Protein AF-A0A3R6HC22-F1 (afdb_monomer)

InterPro domains:
  IPR053842 Mobilization protein NikA-like [PF21983] (1-65)

Radius of gyration: 43.34 Å; Cα contacts (8 Å, |Δi|>4): 15; chains: 1; bounding box: 108×21×106 Å

Solvent-accessible surface area (backbone atoms only — not comparable to full-atom values): 6769 Å² total; per-residue (Å²): 140,88,86,88,68,56,72,7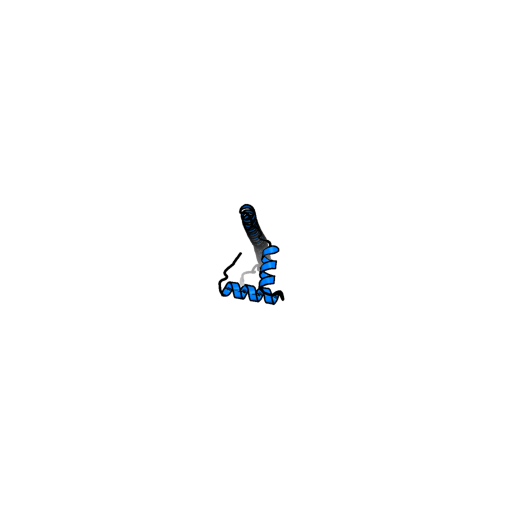0,58,46,52,51,47,46,51,51,14,54,75,69,74,38,57,53,70,56,40,53,50,49,50,68,73,70,49,83,84,73,77,74,80,51,73,66,57,52,49,52,51,52,50,51,54,52,51,54,50,52,52,53,50,51,54,53,50,51,53,53,48,56,52,49,55,52,48,54,53,51,54,50,52,52,51,51,51,52,49,53,54,52,50,52,53,51,71,71,62,68,79,77,83,80,82,84,76,78,91,78,90,81,135

Mean predicted aligned error: 13.99 Å

pLDDT: mean 89.51, std 13.46, range [48.25, 98.56]

Organism: NCBI:txid165179

Nearest PDB structures (foldseek):
  7zwc-assembly1_b  TM=4.000E-01  e=2.735E+00  Homo sapiens
  6tj1-assembly1_B-2  TM=2.994E-01  e=6.130E+00  synthetic construct

Structure (mmCIF, N/CA/C/O backbone):
data_AF-A0A3R6HC22-F1
#
_entry.id   AF-A0A3R6HC22-F1
#
loop_
_atom_site.group_PDB
_atom_site.id
_atom_site.type_symbol
_atom_site.label_atom_id
_atom_site.label_alt_id
_atom_site.label_comp_id
_atom_site.label_asym_id
_atom_site.label_entity_id
_atom_site.label_seq_id
_atom_site.pdbx_PDB_ins_code
_atom_site.Cartn_x
_atom_site.Cartn_y
_atom_site.Cartn_z
_atom_site.occupancy
_atom_site.B_iso_or_equiv
_atom_site.auth_seq_id
_atom_site.auth_comp_id
_atom_site.auth_asym_id
_atom_site.auth_atom_id
_atom_site.pdbx_PDB_model_num
ATOM 1 N N . VAL A 1 1 ? -29.426 -2.555 35.857 1.00 79.31 1 VAL A N 1
ATOM 2 C CA . VAL A 1 1 ? -28.625 -3.269 34.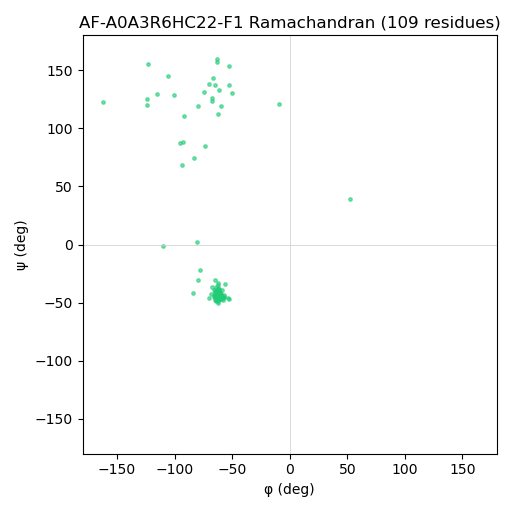832 1.00 79.31 1 VAL A CA 1
ATOM 3 C C . VAL A 1 1 ? -27.376 -3.814 35.502 1.00 79.31 1 VAL A C 1
ATOM 5 O O . VAL A 1 1 ? -26.716 -3.051 36.196 1.00 79.31 1 VAL A O 1
ATOM 8 N N . THR A 1 2 ? -27.069 -5.100 35.331 1.00 86.94 2 THR A N 1
ATOM 9 C CA . THR A 1 2 ? -25.880 -5.744 35.920 1.00 86.94 2 THR A CA 1
ATOM 10 C C . THR A 1 2 ? -25.063 -6.374 34.798 1.00 86.94 2 THR A C 1
ATOM 12 O O . THR A 1 2 ? -25.602 -7.172 34.037 1.00 86.94 2 THR A O 1
ATOM 15 N N . VAL A 1 3 ? -23.776 -6.029 34.689 1.00 87.12 3 VAL A N 1
ATOM 16 C CA . VAL A 1 3 ? -22.862 -6.554 33.658 1.00 87.12 3 VAL A CA 1
ATOM 17 C C . VAL A 1 3 ? -21.768 -7.370 34.340 1.00 87.12 3 VAL A C 1
ATOM 19 O O . VAL A 1 3 ? -21.149 -6.901 35.294 1.00 87.12 3 VAL A O 1
ATOM 22 N N . LYS A 1 4 ? -21.537 -8.600 33.873 1.00 93.88 4 LYS A N 1
ATOM 23 C CA . LYS A 1 4 ? -20.482 -9.482 34.389 1.00 93.88 4 LYS A CA 1
ATOM 24 C C . LYS A 1 4 ? -19.285 -9.447 33.445 1.00 93.88 4 LYS A C 1
ATOM 26 O O . LYS A 1 4 ? -19.437 -9.669 32.249 1.00 93.88 4 LYS A O 1
ATOM 31 N N . PHE A 1 5 ? -18.100 -9.199 33.991 1.00 94.12 5 PHE A N 1
A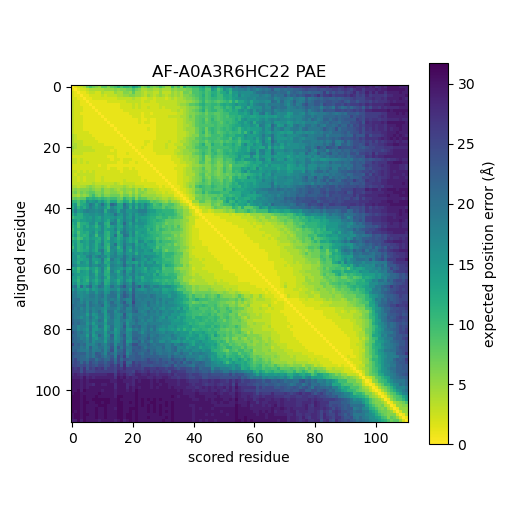TOM 32 C CA . PHE A 1 5 ? -16.850 -9.196 33.237 1.00 94.12 5 PHE A CA 1
ATOM 33 C C . PHE A 1 5 ? -16.031 -10.444 33.552 1.00 94.12 5 PHE A C 1
ATOM 35 O O . PHE A 1 5 ? -15.989 -10.897 34.696 1.00 94.12 5 PHE A O 1
ATOM 42 N N . SER A 1 6 ? -15.330 -10.964 32.544 1.00 9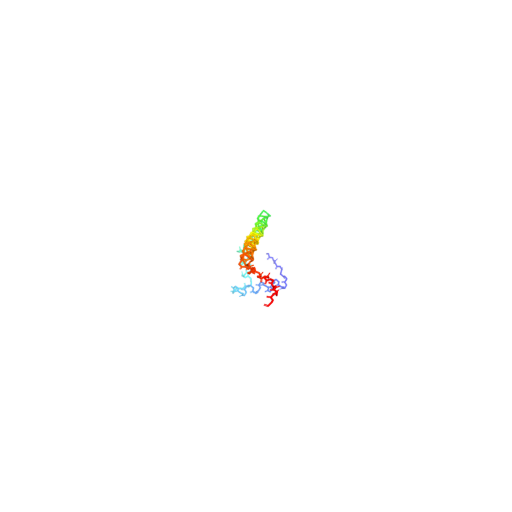7.38 6 SER A N 1
ATOM 43 C CA . SER A 1 6 ? -14.236 -11.904 32.785 1.00 97.38 6 SER A CA 1
ATOM 44 C C . SER A 1 6 ? -13.127 -11.212 33.589 1.00 97.38 6 SER A C 1
ATOM 46 O O . SER A 1 6 ? -12.994 -9.983 33.545 1.00 97.38 6 SER A O 1
ATOM 48 N N . LYS A 1 7 ? -12.294 -11.985 34.296 1.00 97.00 7 LYS A N 1
ATOM 49 C CA . LYS A 1 7 ? -11.150 -11.429 35.035 1.00 97.00 7 LYS A CA 1
ATOM 50 C C . LYS A 1 7 ? -10.242 -10.559 34.135 1.00 97.00 7 LYS A C 1
ATOM 52 O O . LYS A 1 7 ? -9.962 -9.432 34.539 1.00 97.00 7 LYS A O 1
ATOM 57 N N . PRO A 1 8 ? -9.862 -10.976 32.907 1.00 97.88 8 PRO A N 1
ATOM 58 C CA . PRO A 1 8 ? -9.091 -10.121 31.998 1.00 97.88 8 PRO A CA 1
ATOM 59 C C . PRO A 1 8 ? -9.795 -8.812 31.622 1.00 97.88 8 PRO A C 1
ATOM 61 O O . PRO A 1 8 ? -9.184 -7.746 31.664 1.00 97.88 8 PRO A O 1
ATOM 64 N N . SER A 1 9 ? -11.087 -8.864 31.285 1.00 96.50 9 SER A N 1
ATOM 65 C CA . SER A 1 9 ? -11.847 -7.669 30.897 1.00 96.50 9 SER A CA 1
ATOM 66 C C . SER A 1 9 ? -11.995 -6.684 32.059 1.00 96.50 9 SER A C 1
ATOM 68 O O . SER A 1 9 ? -11.884 -5.474 31.866 1.00 96.50 9 SER A O 1
ATOM 70 N N . TYR A 1 10 ? -12.206 -7.195 33.273 1.00 97.00 10 TYR A N 1
ATOM 71 C CA . TYR A 1 10 ? -12.312 -6.381 34.479 1.00 97.00 10 TYR A CA 1
ATOM 72 C C . TYR A 1 10 ? -10.999 -5.655 34.805 1.00 97.00 10 TYR A C 1
ATOM 74 O O . TYR A 1 10 ? -11.003 -4.451 35.070 1.00 97.00 10 TYR A O 1
ATOM 82 N N . GLU A 1 11 ? -9.865 -6.353 34.715 1.00 97.81 11 GLU A N 1
ATOM 83 C CA . GLU A 1 11 ? -8.546 -5.745 34.927 1.00 97.81 11 GLU A CA 1
ATOM 84 C C . GLU A 1 11 ? -8.192 -4.733 33.824 1.00 97.81 11 GLU A C 1
ATOM 86 O O . GLU A 1 11 ? -7.655 -3.661 34.114 1.00 97.81 11 GLU A O 1
ATOM 91 N N . ALA A 1 12 ? -8.578 -4.993 32.570 1.00 97.69 12 ALA A N 1
ATOM 92 C CA . ALA A 1 12 ? -8.430 -4.022 31.486 1.00 97.69 12 ALA A CA 1
ATOM 93 C C . ALA A 1 12 ? -9.228 -2.732 31.755 1.00 97.69 12 ALA A C 1
ATOM 95 O O . ALA A 1 12 ? -8.709 -1.632 31.543 1.00 97.69 12 ALA A O 1
ATOM 96 N N . LEU A 1 13 ? -10.462 -2.843 32.263 1.00 96.69 13 LEU A N 1
ATOM 97 C CA . LEU A 1 13 ? -11.275 -1.685 32.644 1.00 96.69 13 LEU A CA 1
ATOM 98 C C . LEU A 1 13 ? -10.667 -0.917 33.821 1.00 96.69 13 LEU A C 1
ATOM 100 O O . LEU A 1 13 ? -10.586 0.309 33.753 1.00 96.69 13 LEU A O 1
ATOM 104 N N . LYS A 1 14 ? -10.173 -1.604 34.862 1.00 97.50 14 LYS A N 1
ATOM 105 C CA . LYS A 1 14 ? -9.436 -0.952 35.962 1.00 97.50 14 LYS A CA 1
ATOM 106 C C . LYS A 1 14 ? -8.230 -0.178 35.454 1.00 97.50 14 LYS A C 1
ATOM 108 O O . LYS A 1 14 ? -8.015 0.961 35.866 1.00 97.50 14 LYS A O 1
ATOM 113 N N . LEU A 1 15 ? -7.447 -0.781 34.561 1.00 98.19 15 LEU A N 1
ATOM 114 C CA . LEU A 1 15 ? -6.266 -0.138 34.001 1.00 98.19 15 LEU A CA 1
ATOM 115 C C . LEU A 1 15 ? -6.638 1.126 33.220 1.00 98.19 15 LEU A C 1
ATOM 117 O O . LEU A 1 15 ? -6.000 2.159 33.413 1.00 98.19 15 LEU A O 1
ATOM 121 N N . ARG A 1 16 ? -7.665 1.058 32.365 1.00 97.62 16 ARG A N 1
ATOM 122 C CA . ARG A 1 16 ? -8.152 2.212 31.593 1.00 97.62 16 ARG A CA 1
ATOM 123 C C . ARG A 1 16 ? -8.707 3.314 32.497 1.00 97.62 16 ARG A C 1
ATOM 125 O O . ARG A 1 16 ? -8.338 4.468 32.312 1.00 97.62 16 ARG A O 1
ATOM 132 N N . ALA A 1 17 ? -9.495 2.958 33.512 1.00 97.75 17 ALA A N 1
ATOM 133 C CA . ALA A 1 17 ? -10.017 3.906 34.496 1.00 97.75 17 ALA A CA 1
ATOM 134 C C . ALA A 1 17 ? -8.885 4.631 35.242 1.00 97.75 17 ALA A C 1
ATOM 136 O O . ALA A 1 17 ? -8.883 5.856 35.328 1.00 97.75 17 ALA A O 1
ATOM 137 N N . ARG A 1 18 ? -7.866 3.885 35.693 1.00 97.88 18 ARG A N 1
ATOM 138 C CA . ARG A 1 18 ? -6.681 4.451 36.349 1.00 97.88 18 ARG A CA 1
ATOM 139 C C . ARG A 1 18 ? -5.887 5.368 35.415 1.00 97.88 18 ARG A C 1
ATOM 141 O O . ARG A 1 18 ? -5.459 6.430 35.847 1.00 97.88 18 ARG A O 1
ATOM 148 N N . LYS A 1 19 ? -5.719 4.996 34.139 1.00 97.88 19 LYS A N 1
ATOM 149 C CA . LYS A 1 19 ? -5.073 5.853 33.124 1.00 97.88 19 LYS A CA 1
ATOM 150 C C . LYS A 1 19 ? -5.845 7.150 32.876 1.00 97.88 19 LYS A C 1
ATOM 152 O O . LYS A 1 19 ? -5.227 8.180 32.651 1.00 97.88 19 LYS A O 1
ATOM 157 N N . ALA A 1 20 ? -7.171 7.100 32.949 1.00 96.00 20 ALA A N 1
ATOM 158 C CA . ALA A 1 20 ? -8.036 8.271 32.853 1.00 96.00 20 ALA A CA 1
ATOM 159 C C . ALA A 1 20 ? -8.141 9.063 34.172 1.00 96.00 20 ALA A C 1
ATOM 161 O O . ALA A 1 20 ? -8.896 10.027 34.231 1.00 96.00 20 ALA A O 1
ATOM 162 N N . ASN A 1 21 ? -7.426 8.647 35.226 1.00 96.75 21 ASN A N 1
ATOM 163 C CA . ASN A 1 21 ? -7.509 9.202 36.577 1.00 96.75 21 ASN A CA 1
ATOM 164 C C . ASN A 1 21 ? -8.947 9.262 37.135 1.00 96.75 21 ASN A C 1
ATOM 166 O O . ASN A 1 21 ? -9.343 10.225 37.788 1.00 96.75 21 ASN A O 1
ATOM 170 N N . ARG A 1 22 ? -9.749 8.227 36.858 1.00 97.00 22 ARG A N 1
ATOM 171 C CA . ARG A 1 22 ? -11.144 8.114 37.307 1.00 97.00 22 ARG A CA 1
ATOM 172 C C . ARG A 1 22 ? -11.376 6.839 38.106 1.00 97.00 22 ARG A C 1
ATOM 174 O O . ARG A 1 22 ? -10.705 5.821 37.921 1.00 97.00 22 ARG A O 1
ATOM 181 N N . LYS A 1 23 ? -12.391 6.862 38.974 1.00 97.62 23 LYS A N 1
ATOM 182 C CA . LYS A 1 23 ? -12.876 5.650 39.653 1.00 97.62 23 LYS A CA 1
ATOM 183 C C . LYS A 1 23 ? -13.506 4.708 38.625 1.00 97.62 23 LYS A C 1
ATOM 185 O O . LYS A 1 23 ? -14.205 5.154 37.721 1.00 97.62 23 LYS A O 1
ATOM 190 N N . LEU A 1 24 ? -13.328 3.397 38.798 1.00 95.75 24 LEU A N 1
ATOM 191 C CA . LEU A 1 24 ? -13.814 2.385 37.849 1.00 95.75 24 LEU A CA 1
ATOM 192 C C . LEU A 1 24 ? -15.309 2.531 37.516 1.00 95.75 24 LEU A C 1
ATOM 194 O O . LEU A 1 24 ? -15.683 2.498 36.349 1.00 95.75 24 LEU A O 1
ATOM 198 N N . ALA A 1 25 ? -16.158 2.713 38.530 1.00 94.69 25 ALA A N 1
ATOM 199 C CA . ALA A 1 25 ? -17.601 2.850 38.331 1.00 94.69 25 ALA A CA 1
ATOM 200 C C . ALA A 1 25 ? -17.973 4.111 37.534 1.00 94.69 25 ALA A C 1
ATOM 202 O O . ALA A 1 25 ? -18.892 4.080 36.722 1.00 94.69 25 ALA A O 1
ATOM 203 N N . GLU A 1 26 ? -17.253 5.211 37.752 1.00 96.00 26 GLU A N 1
ATOM 204 C CA . GLU A 1 26 ? -17.451 6.453 37.008 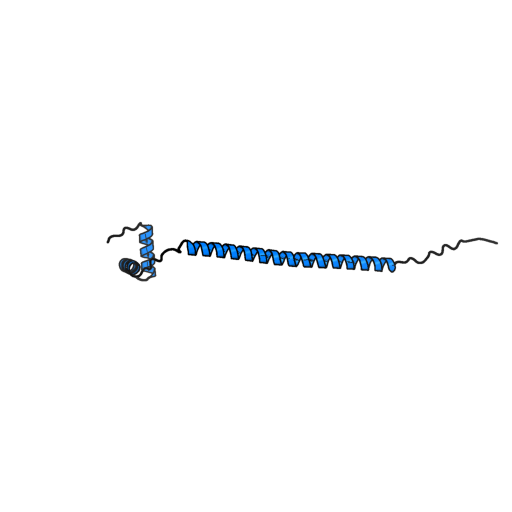1.00 96.00 26 GLU A CA 1
ATOM 205 C C . GLU A 1 26 ? -16.986 6.298 35.564 1.00 96.00 26 GLU A C 1
ATOM 207 O O . GLU A 1 26 ? -17.734 6.622 34.652 1.00 96.00 26 GLU A O 1
ATOM 212 N N . TYR A 1 27 ? -15.805 5.710 35.360 1.00 96.25 27 TYR A N 1
ATOM 213 C CA . TYR A 1 27 ? -15.278 5.421 34.032 1.00 96.25 27 TYR A CA 1
ATOM 214 C C . TYR A 1 27 ? -16.234 4.542 33.215 1.00 96.25 27 TYR A C 1
ATOM 216 O O . TYR A 1 27 ? -16.495 4.848 32.056 1.00 96.25 27 TYR A O 1
ATOM 224 N N . ILE A 1 28 ? -16.790 3.480 33.813 1.00 95.06 28 ILE A N 1
ATOM 225 C CA . ILE A 1 28 ? -17.765 2.605 33.141 1.00 95.06 28 ILE A CA 1
ATOM 226 C C . ILE A 1 28 ? -19.045 3.371 32.800 1.00 95.06 28 ILE A C 1
ATOM 228 O O . ILE A 1 28 ? -19.547 3.230 31.690 1.00 95.06 28 ILE A O 1
ATOM 232 N N . ARG A 1 29 ? -19.569 4.181 33.727 1.00 94.56 29 ARG A N 1
ATOM 233 C CA . ARG A 1 29 ? -20.798 4.954 33.501 1.00 94.56 29 ARG A CA 1
ATOM 234 C C . ARG A 1 29 ? -20.616 5.977 32.385 1.00 94.56 29 ARG A C 1
ATOM 236 O O . ARG A 1 29 ? -21.426 6.019 31.471 1.00 94.56 29 ARG A O 1
ATOM 243 N N . GLU A 1 30 ? -19.532 6.741 32.445 1.00 94.69 30 GLU A N 1
ATOM 244 C CA . GLU A 1 30 ? -19.170 7.735 31.437 1.00 94.69 30 GLU A CA 1
ATOM 245 C C . GLU A 1 30 ? -18.983 7.079 30.065 1.00 94.69 30 GLU A C 1
ATOM 247 O O . GLU A 1 30 ? -19.558 7.521 29.078 1.00 94.69 30 GLU A O 1
ATOM 252 N N . SER A 1 31 ? -18.246 5.964 30.016 1.00 94.19 31 SER A N 1
ATOM 253 C CA . SER A 1 31 ? -18.014 5.218 28.773 1.00 94.19 31 SER A CA 1
ATOM 254 C C . SER A 1 31 ? -19.299 4.620 28.198 1.00 94.19 31 SER A C 1
ATOM 256 O O . SER A 1 31 ? -19.395 4.451 26.991 1.00 94.19 31 SER A O 1
ATOM 258 N N . ALA A 1 32 ? -20.275 4.271 29.041 1.00 93.62 32 ALA A N 1
ATOM 259 C CA . ALA A 1 32 ? -21.559 3.738 28.595 1.00 93.62 32 ALA A CA 1
ATOM 260 C C . ALA A 1 32 ? -22.527 4.831 28.114 1.00 93.62 32 ALA A C 1
ATOM 262 O O . ALA A 1 32 ? -23.357 4.551 27.258 1.00 93.62 32 ALA A O 1
ATOM 263 N N . LEU A 1 33 ? -22.440 6.045 28.669 1.00 94.56 33 LEU A N 1
ATOM 264 C CA . LEU A 1 33 ? -23.295 7.178 28.294 1.00 94.56 33 LEU A CA 1
ATOM 265 C C . LEU A 1 33 ? -22.767 7.926 27.068 1.00 94.56 33 LEU A C 1
ATOM 267 O O . LEU A 1 33 ? -23.546 8.295 26.197 1.00 94.56 33 LEU A O 1
ATOM 271 N N . ASN A 1 34 ? -21.451 8.129 27.011 1.00 93.56 34 ASN A N 1
ATOM 272 C CA . ASN A 1 34 ? -20.794 8.976 26.013 1.00 93.56 34 ASN A CA 1
ATOM 273 C C . ASN A 1 34 ? -19.964 8.169 25.008 1.00 93.56 34 ASN A C 1
ATOM 275 O O . ASN A 1 34 ? -19.339 8.740 24.117 1.00 93.56 34 ASN A O 1
ATOM 279 N N . GLY A 1 35 ? -19.910 6.844 25.163 1.00 89.88 35 GLY A N 1
ATOM 280 C CA . GLY A 1 35 ? -19.256 5.972 24.200 1.00 89.88 35 GLY A CA 1
ATOM 281 C C . GLY A 1 35 ? -20.018 5.966 22.883 1.00 89.88 35 GLY A C 1
ATOM 282 O O . GLY A 1 35 ? -21.199 5.631 22.840 1.00 89.88 35 GLY A O 1
ATOM 283 N N . GLU A 1 36 ? -19.329 6.300 21.800 1.00 90.50 36 GLU A N 1
ATOM 284 C CA . GLU A 1 36 ? -19.893 6.189 20.463 1.00 90.50 36 GLU A CA 1
ATOM 285 C C . GLU A 1 36 ? -19.818 4.731 19.992 1.00 90.50 36 GLU A C 1
ATOM 287 O O . GLU A 1 36 ? -18.737 4.147 19.873 1.00 90.50 36 GLU A O 1
ATOM 292 N N . VAL A 1 37 ? -20.977 4.126 19.722 1.00 84.94 37 VAL A N 1
ATOM 293 C CA . VAL A 1 37 ? -21.050 2.829 19.041 1.00 84.94 37 VAL A CA 1
ATOM 294 C C . VAL A 1 37 ? -21.189 3.101 17.550 1.00 84.94 37 VAL A C 1
ATOM 296 O O . VAL A 1 37 ? -22.292 3.218 17.022 1.00 84.94 37 VAL A O 1
ATOM 299 N N . VAL A 1 38 ? -20.051 3.231 16.873 1.00 83.81 38 VAL A N 1
ATOM 300 C CA . VAL A 1 38 ? -20.016 3.443 15.423 1.00 83.81 38 VAL A CA 1
ATOM 301 C C . VAL A 1 38 ? -20.359 2.131 14.720 1.00 83.81 38 VAL A C 1
ATOM 303 O O . VAL A 1 38 ? -19.784 1.081 15.026 1.00 83.81 38 VAL A O 1
ATOM 306 N N . SER A 1 39 ? -21.282 2.169 13.757 1.00 79.19 39 SER A N 1
ATOM 307 C CA . SER A 1 39 ? -21.503 1.029 12.868 1.00 79.19 39 SER A CA 1
ATOM 308 C C . SER A 1 39 ? -20.227 0.754 12.075 1.00 79.19 39 SER A C 1
ATOM 310 O O . SER A 1 39 ? -19.650 1.676 11.498 1.00 79.19 39 SER A O 1
ATOM 312 N N . GLY A 1 40 ? -19.800 -0.509 12.008 1.00 80.81 40 GLY A N 1
ATOM 313 C CA . GLY A 1 40 ? -18.713 -0.898 11.110 1.00 80.81 40 GLY A CA 1
ATOM 314 C C . GLY A 1 40 ? -18.986 -0.431 9.675 1.00 80.81 40 GLY A C 1
ATOM 315 O O . GLY A 1 40 ? -20.141 -0.258 9.283 1.00 80.81 40 GLY A O 1
ATOM 316 N N . HIS A 1 41 ? -17.923 -0.214 8.896 1.00 83.31 41 HIS A N 1
ATOM 317 C CA . HIS A 1 41 ? -18.051 0.195 7.497 1.00 83.31 41 HIS A CA 1
ATOM 318 C C . HIS A 1 41 ? -19.021 -0.730 6.752 1.00 83.31 41 HIS A C 1
ATOM 320 O O . HIS A 1 41 ? -18.901 -1.956 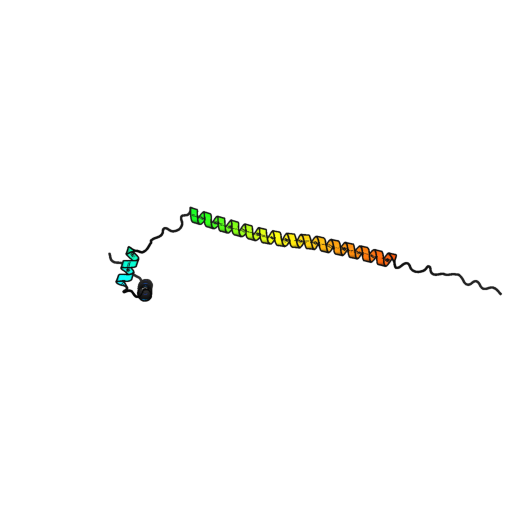6.832 1.00 83.31 41 HIS A O 1
ATOM 326 N N . ASN A 1 42 ? -19.986 -0.143 6.039 1.00 86.69 42 ASN A N 1
ATOM 327 C CA . ASN A 1 42 ? -20.947 -0.919 5.264 1.00 86.69 42 ASN A CA 1
ATOM 328 C C . ASN A 1 42 ? -20.226 -1.707 4.148 1.00 86.69 42 ASN A C 1
ATOM 330 O O . ASN A 1 42 ? -19.096 -1.392 3.760 1.00 86.69 42 ASN A O 1
ATOM 334 N N . ALA A 1 43 ? -20.872 -2.760 3.641 1.00 91.94 43 ALA A N 1
ATOM 335 C CA . ALA A 1 43 ? -20.271 -3.648 2.642 1.00 91.94 43 ALA A CA 1
ATOM 336 C C . ALA A 1 43 ? -19.791 -2.891 1.389 1.00 91.94 43 ALA A C 1
ATOM 338 O O . ALA A 1 43 ? -18.753 -3.228 0.823 1.00 91.94 43 ALA A O 1
ATOM 339 N N . GLU A 1 44 ? -20.510 -1.836 1.008 1.00 93.19 44 GLU A N 1
ATOM 340 C CA . GLU A 1 44 ? -20.162 -0.944 -0.096 1.00 93.19 44 GLU A CA 1
ATOM 341 C C . GLU A 1 44 ? -18.835 -0.210 0.150 1.00 93.19 44 GLU A C 1
ATOM 343 O O . GLU A 1 44 ? -17.934 -0.268 -0.683 1.00 93.19 44 GLU A O 1
ATOM 348 N N . THR A 1 45 ? -18.650 0.392 1.325 1.00 92.12 45 THR A N 1
ATOM 349 C CA . THR A 1 45 ? -17.412 1.093 1.707 1.00 92.12 45 THR A CA 1
ATOM 350 C C . THR A 1 45 ? -16.221 0.138 1.703 1.00 92.12 45 THR A C 1
ATOM 352 O O . THR A 1 45 ? -15.140 0.471 1.213 1.00 92.12 45 THR A O 1
ATOM 355 N N . VAL A 1 46 ? -16.417 -1.084 2.204 1.00 94.25 46 VAL A N 1
ATOM 356 C CA . VAL A 1 46 ? -15.382 -2.127 2.186 1.00 94.25 46 VAL A CA 1
ATOM 357 C C . VAL A 1 46 ? -15.046 -2.549 0.753 1.00 94.25 46 VAL A C 1
ATOM 359 O O . VAL A 1 46 ? -13.872 -2.752 0.433 1.00 94.25 46 VAL A O 1
ATOM 362 N N . ALA A 1 47 ? -16.044 -2.671 -0.124 1.00 96.12 47 ALA A N 1
ATOM 363 C CA . ALA A 1 47 ? -15.835 -2.996 -1.532 1.00 96.12 47 ALA A CA 1
ATOM 364 C C . ALA A 1 47 ? -15.068 -1.883 -2.264 1.00 96.12 47 ALA A C 1
ATOM 366 O O . ALA A 1 47 ? -14.091 -2.168 -2.959 1.00 96.12 47 ALA A O 1
ATOM 367 N N . ILE A 1 48 ? -15.441 -0.618 -2.043 1.00 96.56 48 ILE A N 1
ATOM 368 C CA . ILE A 1 48 ? -14.736 0.549 -2.589 1.00 96.56 48 ILE A CA 1
ATOM 369 C C . ILE A 1 48 ? -13.270 0.545 -2.137 1.00 96.56 48 ILE A C 1
ATOM 371 O O . ILE A 1 48 ? -12.373 0.667 -2.971 1.00 96.56 48 ILE A O 1
ATOM 375 N N . ALA A 1 49 ? -13.003 0.327 -0.846 1.00 96.69 49 ALA A N 1
ATOM 376 C CA . ALA A 1 49 ? -11.640 0.271 -0.319 1.00 96.69 49 ALA A CA 1
ATOM 377 C C . ALA A 1 49 ? -10.801 -0.836 -0.982 1.00 96.69 49 ALA A C 1
ATOM 379 O O . ALA A 1 49 ? -9.661 -0.599 -1.382 1.00 96.69 49 ALA A O 1
ATOM 380 N N . LYS A 1 50 ? -11.368 -2.036 -1.163 1.00 97.44 50 LYS A N 1
ATOM 381 C CA . LYS A 1 50 ? -10.688 -3.141 -1.860 1.00 97.44 50 LYS A CA 1
ATOM 382 C C . LYS A 1 50 ? -10.361 -2.793 -3.311 1.00 97.44 50 LYS A C 1
ATOM 384 O O . LYS A 1 50 ? -9.248 -3.066 -3.762 1.00 97.44 50 LYS A O 1
ATOM 389 N N . ASN A 1 51 ? -11.289 -2.153 -4.018 1.00 97.88 51 ASN A N 1
ATOM 390 C CA . ASN A 1 51 ? -11.066 -1.714 -5.394 1.00 97.88 51 ASN A CA 1
ATOM 391 C C . ASN A 1 51 ? -9.952 -0.664 -5.475 1.00 97.88 51 ASN A C 1
ATOM 393 O O . ASN A 1 51 ? -9.071 -0.777 -6.324 1.00 97.88 51 ASN A O 1
ATOM 397 N N . LEU A 1 52 ? -9.938 0.313 -4.562 1.00 98.44 52 LEU A N 1
ATOM 398 C CA . LEU A 1 52 ? -8.881 1.327 -4.480 1.00 98.44 52 LEU A CA 1
ATOM 399 C C . LEU A 1 52 ? -7.501 0.703 -4.240 1.00 98.44 52 LEU A C 1
ATOM 401 O O . LEU A 1 52 ? -6.540 1.071 -4.915 1.00 98.44 52 LEU A O 1
ATOM 405 N N . ILE A 1 53 ? -7.405 -0.288 -3.350 1.00 98.19 53 ILE A N 1
ATOM 406 C CA . ILE A 1 53 ? -6.163 -1.041 -3.115 1.00 98.19 53 ILE A CA 1
ATOM 407 C C . ILE A 1 53 ? -5.715 -1.764 -4.393 1.00 98.19 53 ILE A C 1
ATOM 409 O O . ILE A 1 53 ? -4.541 -1.704 -4.763 1.00 98.19 53 ILE A O 1
ATOM 413 N N . GLY A 1 54 ? -6.644 -2.420 -5.096 1.00 98.44 54 GLY A N 1
ATOM 414 C CA . GLY A 1 54 ? -6.362 -3.076 -6.375 1.00 98.44 54 GLY A CA 1
ATOM 415 C C . GLY A 1 54 ? -5.845 -2.101 -7.436 1.00 98.44 54 GLY A C 1
ATOM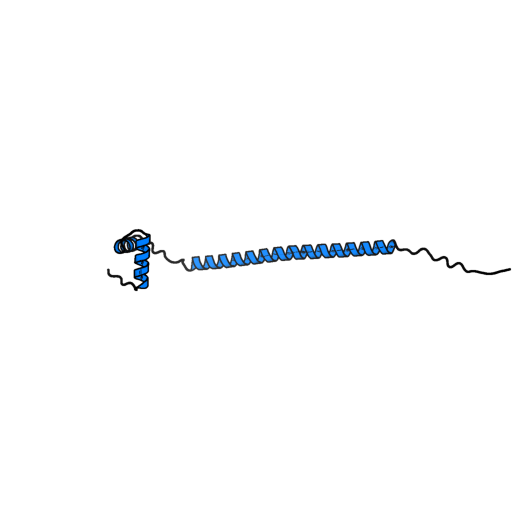 416 O O . GLY A 1 54 ? -4.835 -2.366 -8.084 1.00 98.44 54 GLY A O 1
ATOM 417 N N . MET A 1 55 ? -6.479 -0.934 -7.564 1.00 98.56 55 MET A N 1
ATOM 418 C CA . MET A 1 55 ? -6.056 0.112 -8.500 1.00 98.56 55 MET A CA 1
ATOM 419 C C . MET A 1 55 ? -4.673 0.677 -8.156 1.00 98.56 55 MET A C 1
ATOM 421 O O . MET A 1 55 ? -3.845 0.838 -9.052 1.00 98.56 55 MET A O 1
ATOM 425 N N . ALA A 1 56 ? -4.380 0.908 -6.874 1.00 98.56 56 ALA A N 1
ATOM 426 C CA . ALA A 1 56 ? -3.057 1.344 -6.430 1.00 98.56 56 ALA A CA 1
ATOM 427 C C . ALA A 1 56 ? -1.970 0.304 -6.760 1.00 98.56 56 ALA A C 1
ATOM 429 O O . ALA A 1 56 ? -0.881 0.656 -7.218 1.00 98.56 56 ALA A O 1
ATOM 430 N N . ASN A 1 57 ? -2.280 -0.986 -6.599 1.00 98.50 57 ASN A N 1
ATOM 431 C CA . ASN A 1 57 ? -1.374 -2.068 -6.977 1.00 98.50 57 ASN A CA 1
ATOM 432 C C . ASN A 1 57 ? -1.124 -2.111 -8.488 1.00 98.50 57 ASN A C 1
ATOM 434 O O . ASN A 1 57 ? 0.032 -2.220 -8.902 1.00 98.50 57 ASN A O 1
ATOM 438 N N . ASN A 1 58 ? -2.173 -1.978 -9.301 1.00 98.19 58 ASN A N 1
ATOM 439 C CA . ASN A 1 58 ? -2.045 -1.920 -10.758 1.00 98.19 58 ASN A CA 1
ATOM 440 C C . ASN A 1 58 ? -1.165 -0.739 -11.187 1.00 98.19 58 ASN A C 1
ATOM 442 O O . ASN A 1 58 ? -0.246 -0.914 -11.987 1.00 98.19 58 ASN A O 1
ATOM 446 N N . LEU A 1 59 ? -1.385 0.444 -10.605 1.00 98.50 59 LEU A N 1
ATOM 447 C CA . LEU A 1 59 ? -0.576 1.629 -10.885 1.00 98.50 59 LEU A CA 1
ATOM 448 C C . LEU A 1 59 ? 0.902 1.407 -10.532 1.00 98.50 59 LEU A C 1
ATOM 450 O O . LEU A 1 59 ? 1.783 1.721 -11.328 1.00 98.50 59 LEU A O 1
ATOM 454 N N . ASN A 1 60 ? 1.191 0.806 -9.376 1.00 98.19 60 ASN A N 1
ATOM 455 C CA . ASN A 1 60 ? 2.562 0.493 -8.969 1.00 98.19 60 ASN A CA 1
ATOM 456 C C . ASN A 1 60 ? 3.253 -0.479 -9.942 1.00 98.19 60 ASN A C 1
ATOM 458 O O . ASN A 1 60 ? 4.429 -0.309 -10.266 1.00 98.19 60 ASN A O 1
ATOM 462 N N . GLN A 1 61 ? 2.530 -1.491 -10.430 1.00 98.19 61 GLN A N 1
ATOM 463 C CA . GLN A 1 61 ? 3.059 -2.423 -11.428 1.00 98.19 61 GLN A CA 1
ATOM 464 C C . GLN A 1 61 ? 3.363 -1.714 -12.750 1.00 98.19 61 GLN A C 1
ATOM 466 O O . GLN A 1 61 ? 4.458 -1.883 -13.285 1.00 98.19 61 GLN A O 1
ATOM 471 N N . LEU A 1 62 ? 2.443 -0.878 -13.239 1.00 97.94 62 LEU A N 1
ATOM 472 C CA . LEU A 1 62 ? 2.642 -0.107 -14.467 1.00 97.94 62 LEU A CA 1
ATOM 473 C C . LEU A 1 62 ? 3.854 0.823 -14.363 1.00 97.94 62 LEU A C 1
ATOM 475 O O . LEU A 1 62 ? 4.676 0.841 -15.272 1.00 97.94 62 LEU A O 1
ATOM 479 N N . THR A 1 63 ? 4.034 1.527 -13.245 1.00 97.38 63 THR A N 1
ATOM 480 C CA . THR A 1 63 ? 5.207 2.390 -13.031 1.00 97.38 63 THR A CA 1
ATOM 481 C C . THR A 1 63 ? 6.517 1.603 -13.083 1.00 97.38 63 THR A C 1
ATOM 483 O O . THR A 1 63 ? 7.464 2.018 -13.755 1.00 97.38 63 THR A O 1
ATOM 486 N N . LYS A 1 64 ? 6.576 0.440 -12.420 1.00 97.56 64 LYS A N 1
ATOM 487 C CA . LYS A 1 64 ? 7.759 -0.436 -12.454 1.00 97.56 64 LYS A CA 1
ATOM 488 C C . LYS A 1 64 ? 8.053 -0.932 -13.868 1.00 97.56 64 LYS A C 1
ATOM 490 O O . LYS A 1 64 ? 9.203 -0.873 -14.299 1.00 97.56 64 LYS A O 1
ATOM 495 N N . LEU A 1 65 ? 7.026 -1.376 -14.593 1.00 96.75 65 LEU A N 1
ATOM 496 C CA . LEU A 1 65 ? 7.157 -1.849 -15.972 1.00 96.75 65 LEU A CA 1
ATOM 497 C C . LEU A 1 65 ? 7.614 -0.735 -16.917 1.00 96.75 65 LEU A C 1
ATOM 499 O O . LEU A 1 65 ? 8.513 -0.962 -17.723 1.00 96.75 65 LEU A O 1
ATOM 503 N N . SER A 1 66 ? 7.049 0.468 -16.801 1.00 93.81 66 SER A N 1
ATOM 504 C CA . SER A 1 66 ? 7.444 1.628 -17.607 1.00 93.81 66 SER A CA 1
ATOM 505 C C . SER A 1 66 ? 8.904 2.009 -17.377 1.00 93.81 66 SER A C 1
ATOM 507 O O . SER A 1 66 ? 9.634 2.237 -18.339 1.00 93.81 66 SER A O 1
ATOM 509 N N . HIS A 1 67 ? 9.366 2.012 -16.122 1.00 93.19 67 HIS A N 1
ATOM 510 C CA . HIS A 1 67 ? 10.770 2.277 -15.811 1.00 93.19 67 HIS A CA 1
ATOM 511 C C . HIS A 1 67 ? 11.703 1.206 -16.397 1.00 93.19 67 HIS A C 1
ATOM 513 O O . HIS A 1 67 ? 12.701 1.531 -17.040 1.00 93.19 67 HIS A O 1
ATOM 519 N N . GLN A 1 68 ? 11.353 -0.073 -16.228 1.00 95.38 68 GLN A N 1
ATOM 520 C CA . GLN A 1 68 ? 12.127 -1.189 -16.773 1.00 95.38 68 GLN A CA 1
ATOM 521 C C . GLN A 1 68 ? 12.192 -1.155 -18.304 1.00 95.38 68 GLN A C 1
ATOM 523 O O . GLN A 1 68 ? 13.269 -1.345 -18.870 1.00 95.38 68 GLN A O 1
ATOM 528 N N . ARG A 1 69 ? 11.068 -0.880 -18.981 1.00 93.81 69 ARG A N 1
ATOM 529 C CA . ARG A 1 69 ? 11.030 -0.748 -20.444 1.00 93.81 69 ARG A CA 1
ATOM 530 C C . ARG A 1 69 ? 11.854 0.433 -20.935 1.00 93.81 69 ARG A C 1
ATOM 532 O O . ARG A 1 69 ? 12.684 0.229 -21.811 1.00 93.81 69 ARG A O 1
ATOM 539 N N . GLY A 1 70 ? 11.704 1.615 -20.336 1.00 92.12 70 GLY A N 1
ATOM 540 C CA . GLY A 1 70 ? 12.489 2.789 -20.731 1.00 92.12 70 GLY A CA 1
ATOM 541 C C . GLY A 1 70 ? 13.999 2.559 -20.595 1.00 92.12 70 GLY A C 1
ATOM 542 O O . GLY A 1 70 ? 14.776 2.934 -21.477 1.00 92.12 70 GLY A O 1
ATOM 543 N N . PHE A 1 71 ? 14.425 1.865 -19.533 1.00 92.19 71 PHE A N 1
ATOM 544 C CA . PHE A 1 71 ? 15.823 1.464 -19.374 1.00 92.19 71 PHE A CA 1
ATOM 545 C C . PHE A 1 71 ? 16.261 0.453 -20.444 1.00 92.19 71 PHE A C 1
ATOM 547 O O . PHE A 1 71 ? 17.321 0.616 -21.047 1.00 92.19 71 PHE A O 1
ATOM 554 N N . HIS A 1 72 ? 15.443 -0.570 -20.712 1.00 94.25 72 HIS A N 1
ATOM 555 C CA . HIS A 1 72 ? 15.735 -1.580 -21.729 1.00 94.25 72 HIS A CA 1
ATOM 556 C C . HIS A 1 72 ? 15.863 -0.974 -23.134 1.00 94.25 72 HIS A C 1
ATOM 558 O O . HIS A 1 72 ? 16.833 -1.258 -23.832 1.00 94.25 72 HIS A O 1
ATOM 564 N N . GLU A 1 73 ? 14.933 -0.108 -23.533 1.00 95.25 73 GLU A N 1
ATOM 565 C CA . GLU A 1 73 ? 14.945 0.573 -24.833 1.00 95.25 73 GLU A CA 1
ATOM 566 C C . GLU A 1 73 ? 16.196 1.442 -24.998 1.00 95.25 73 GLU A C 1
ATOM 568 O O . GLU A 1 73 ? 16.910 1.333 -25.998 1.00 95.25 73 GLU A O 1
ATOM 573 N N . THR A 1 74 ? 16.522 2.235 -23.972 1.00 95.06 74 THR A N 1
ATOM 574 C CA . THR A 1 74 ? 17.739 3.059 -23.960 1.00 95.06 74 THR A CA 1
ATOM 575 C C . THR A 1 74 ? 18.992 2.189 -24.070 1.00 95.06 74 THR A C 1
ATOM 577 O O . THR A 1 74 ? 19.891 2.485 -24.858 1.00 95.06 74 THR A O 1
ATOM 580 N N . HIS A 1 75 ? 19.050 1.082 -23.325 1.00 95.38 75 HIS A N 1
ATOM 581 C CA . HIS A 1 75 ? 20.169 0.144 -23.368 1.00 95.38 75 HIS A CA 1
ATOM 582 C C . HIS A 1 75 ? 20.345 -0.477 -24.762 1.00 95.38 75 HIS A C 1
ATOM 584 O O . HIS A 1 75 ? 21.461 -0.508 -25.280 1.00 95.38 75 HIS A O 1
ATOM 590 N N . VAL A 1 76 ? 19.259 -0.940 -25.394 1.00 97.06 76 VAL A N 1
ATOM 591 C CA . VAL A 1 76 ? 19.295 -1.497 -26.757 1.00 97.06 76 VAL A CA 1
ATOM 592 C C . VAL A 1 76 ? 19.856 -0.473 -27.745 1.00 97.06 76 VAL A C 1
ATOM 594 O O . VAL A 1 76 ? 20.755 -0.807 -28.520 1.00 97.06 76 VAL A O 1
ATOM 597 N N . TYR A 1 77 ? 19.389 0.776 -27.678 1.00 96.81 77 TYR A N 1
ATOM 598 C CA . TYR A 1 77 ? 19.860 1.849 -28.551 1.00 96.81 77 TYR A CA 1
ATOM 599 C C . TYR A 1 77 ? 21.356 2.147 -28.365 1.00 96.81 77 TYR A C 1
ATOM 601 O O . TYR A 1 77 ? 22.112 2.196 -29.336 1.00 96.81 77 TYR A O 1
ATOM 609 N N . VAL A 1 78 ? 21.815 2.281 -27.116 1.00 97.69 78 VAL A N 1
ATOM 610 C CA . VAL A 1 78 ? 23.228 2.554 -26.804 1.00 97.69 78 VAL A CA 1
ATOM 611 C C . VAL A 1 78 ? 24.135 1.410 -27.258 1.00 97.69 78 VAL A C 1
ATOM 613 O O . VAL A 1 78 ? 25.188 1.656 -27.849 1.00 97.69 78 VAL A O 1
ATOM 616 N N . VAL A 1 79 ? 23.741 0.155 -27.028 1.00 98.06 79 VAL A N 1
ATOM 617 C CA . VAL A 1 79 ? 24.526 -1.010 -27.466 1.00 98.06 79 VAL A CA 1
ATOM 618 C C . VAL A 1 79 ? 24.617 -1.077 -28.991 1.00 98.06 79 VAL A C 1
ATOM 620 O O . VAL A 1 79 ? 25.689 -1.393 -29.515 1.00 98.06 79 VAL A O 1
ATOM 623 N N . ASP A 1 80 ? 23.541 -0.750 -29.713 1.00 98.00 80 ASP A N 1
ATOM 624 C CA . ASP A 1 80 ? 23.583 -0.696 -31.176 1.00 98.00 80 ASP A CA 1
ATOM 625 C C . ASP A 1 80 ? 24.520 0.409 -31.681 1.00 98.00 80 ASP A C 1
ATOM 627 O O . ASP A 1 80 ? 25.370 0.155 -32.537 1.00 98.00 80 ASP A O 1
ATOM 631 N N . LEU A 1 81 ? 24.455 1.608 -31.093 1.00 98.25 81 LEU A N 1
ATOM 632 C CA . LEU A 1 81 ? 25.378 2.699 -31.417 1.00 98.25 81 LEU A CA 1
ATOM 633 C C . LEU A 1 81 ? 26.840 2.314 -31.168 1.00 98.25 81 LEU A C 1
ATOM 635 O O . LEU A 1 81 ? 27.691 2.519 -32.035 1.00 98.25 81 LEU A O 1
ATOM 639 N N . LEU A 1 82 ? 27.141 1.708 -30.017 1.00 98.19 82 LEU A N 1
ATOM 640 C CA . LEU A 1 82 ? 28.492 1.243 -29.696 1.00 98.19 82 LEU A CA 1
ATOM 641 C C . LEU A 1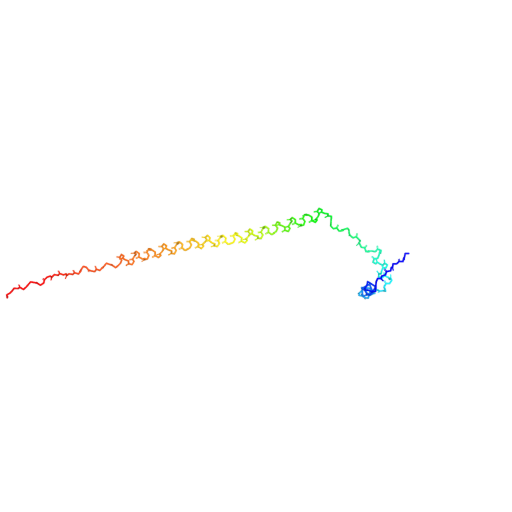 82 ? 28.983 0.186 -30.690 1.00 98.19 82 LEU A C 1
ATOM 643 O O . LEU A 1 82 ? 30.157 0.196 -31.067 1.00 98.19 82 LEU A O 1
ATOM 647 N N . ARG A 1 83 ? 28.101 -0.716 -31.136 1.00 98.38 83 ARG A N 1
ATOM 648 C CA . ARG A 1 83 ? 28.421 -1.708 -32.170 1.00 98.38 83 ARG A CA 1
ATOM 649 C C . ARG A 1 83 ? 28.784 -1.026 -33.489 1.00 98.38 83 ARG A C 1
ATOM 651 O O . ARG A 1 83 ? 29.817 -1.360 -34.067 1.00 98.38 83 ARG A O 1
ATOM 658 N N . ARG A 1 84 ? 27.981 -0.054 -33.933 1.00 98.19 84 ARG A N 1
ATOM 659 C CA . ARG A 1 84 ? 28.232 0.710 -35.168 1.00 98.19 84 ARG A CA 1
ATOM 660 C C . ARG A 1 84 ? 29.547 1.483 -35.104 1.00 98.19 84 ARG A C 1
ATOM 662 O O . ARG A 1 84 ? 30.345 1.398 -36.030 1.00 98.19 84 ARG A O 1
ATOM 669 N N . LEU A 1 85 ? 29.820 2.168 -33.993 1.00 97.94 85 LEU A N 1
ATOM 670 C CA . LEU A 1 85 ? 31.079 2.893 -33.794 1.00 97.94 85 LEU A CA 1
ATOM 671 C C . LEU A 1 85 ? 32.296 1.962 -33.856 1.00 97.94 85 LEU A C 1
ATOM 673 O O . LEU A 1 85 ? 33.281 2.279 -34.520 1.00 97.94 85 LEU A O 1
ATOM 677 N N . LYS A 1 86 ? 32.227 0.789 -33.213 1.00 97.44 86 LYS A N 1
ATOM 678 C CA . LYS A 1 86 ? 33.301 -0.216 -33.286 1.00 97.44 86 LYS A CA 1
ATOM 679 C C . LYS A 1 86 ? 33.539 -0.714 -34.712 1.00 97.44 86 LYS A C 1
ATOM 681 O O . LYS A 1 86 ? 34.696 -0.907 -35.079 1.00 97.44 86 LYS A O 1
ATOM 686 N N . ALA A 1 87 ? 32.480 -0.907 -35.501 1.00 97.38 87 ALA A N 1
ATOM 687 C CA . ALA A 1 87 ? 32.600 -1.305 -36.903 1.00 97.38 87 ALA A CA 1
ATOM 688 C C . ALA A 1 87 ? 33.344 -0.239 -37.723 1.00 97.38 87 ALA A C 1
ATOM 690 O O . ALA A 1 87 ? 34.362 -0.552 -38.335 1.00 97.38 87 ALA A O 1
ATOM 691 N N . ILE A 1 88 ? 32.929 1.029 -37.614 1.00 96.75 88 ILE A N 1
ATOM 692 C CA . ILE A 1 88 ? 33.571 2.164 -38.301 1.00 96.75 88 ILE A CA 1
ATOM 693 C C . ILE A 1 88 ? 35.053 2.282 -37.917 1.00 96.75 88 ILE A C 1
ATOM 695 O O . ILE A 1 88 ? 35.917 2.432 -38.779 1.00 96.75 88 ILE A O 1
ATOM 699 N N . LEU A 1 89 ? 35.381 2.172 -36.625 1.00 96.12 89 LEU A N 1
ATOM 700 C CA . LEU A 1 89 ? 36.775 2.192 -36.164 1.00 96.12 89 LEU A CA 1
ATOM 701 C C . LEU A 1 89 ? 37.586 1.014 -36.731 1.00 96.12 89 LEU A C 1
ATOM 703 O O . LEU A 1 89 ? 38.762 1.170 -37.069 1.00 96.12 89 LEU A O 1
ATOM 707 N N . GLY A 1 90 ? 36.965 -0.162 -36.848 1.00 94.94 90 GLY A N 1
ATOM 708 C CA . GLY A 1 90 ? 37.567 -1.345 -37.456 1.00 94.94 90 GLY A CA 1
ATOM 709 C C . GLY A 1 90 ? 37.853 -1.171 -38.949 1.00 94.94 90 GLY A C 1
ATOM 710 O O . GLY A 1 90 ? 38.929 -1.561 -39.407 1.00 94.94 90 GLY A O 1
ATOM 711 N N . GLU A 1 91 ? 36.925 -0.567 -39.689 1.00 94.62 91 GLU A N 1
ATOM 712 C CA . GLU A 1 91 ? 37.079 -0.219 -41.106 1.00 94.62 91 GLU A CA 1
ATOM 713 C C . GLU A 1 91 ? 38.179 0.830 -41.305 1.00 94.62 91 GLU A C 1
ATOM 715 O O . GLU A 1 91 ? 39.089 0.625 -42.108 1.00 94.62 91 GLU A O 1
ATOM 720 N N . TYR A 1 92 ? 38.169 1.908 -40.515 1.00 92.19 92 TYR A N 1
ATOM 721 C CA . TYR A 1 92 ? 39.188 2.959 -40.564 1.00 92.19 92 TYR A CA 1
ATOM 722 C C . TYR A 1 92 ? 40.603 2.414 -40.331 1.00 92.19 92 TYR A C 1
ATOM 724 O O . TYR A 1 92 ? 41.548 2.759 -41.047 1.00 92.19 92 TYR A O 1
ATOM 732 N N . ARG A 1 93 ? 40.759 1.517 -39.349 1.00 91.56 93 ARG A N 1
ATOM 733 C CA . ARG A 1 93 ? 42.043 0.866 -39.058 1.00 91.56 93 ARG A CA 1
ATOM 734 C C . ARG A 1 93 ? 42.534 0.018 -40.232 1.00 91.56 93 ARG A C 1
ATOM 736 O O . ARG A 1 93 ? 43.720 0.055 -40.542 1.00 91.56 93 ARG A O 1
ATOM 743 N N . GLN A 1 94 ? 41.643 -0.727 -40.886 1.00 85.94 94 GLN A N 1
ATOM 744 C CA . GLN A 1 94 ? 41.986 -1.536 -42.062 1.00 85.94 94 GLN A CA 1
ATOM 745 C C . GLN A 1 94 ? 42.339 -0.667 -43.272 1.00 85.94 94 GLN A C 1
ATOM 747 O O . GLN A 1 94 ? 43.332 -0.934 -43.941 1.00 85.94 94 GLN A O 1
ATOM 752 N N . ALA A 1 95 ? 41.586 0.409 -43.514 1.00 81.25 95 ALA A N 1
ATOM 753 C CA . ALA A 1 95 ? 41.871 1.357 -44.590 1.00 81.25 95 ALA A CA 1
ATOM 754 C C . ALA A 1 95 ? 43.230 2.056 -44.410 1.00 81.25 95 ALA A C 1
ATOM 756 O O . ALA A 1 95 ? 43.923 2.330 -45.389 1.00 81.25 95 ALA A O 1
ATOM 757 N N . SER A 1 96 ? 43.624 2.298 -43.157 1.00 75.31 96 SER A N 1
ATOM 758 C CA . SER A 1 96 ? 44.912 2.894 -42.790 1.00 75.31 96 SER A CA 1
ATOM 759 C C . SER A 1 96 ? 46.081 1.897 -42.868 1.00 75.31 96 SER A C 1
ATOM 761 O O . SER A 1 96 ? 47.229 2.307 -43.028 1.00 75.31 96 SER A O 1
ATOM 763 N N . TYR A 1 97 ? 45.815 0.588 -42.794 1.00 65.19 97 TYR A N 1
ATOM 764 C CA . TYR A 1 97 ? 46.807 -0.480 -42.940 1.00 65.19 97 TYR A CA 1
ATOM 765 C C . TYR A 1 97 ? 46.871 -0.961 -44.4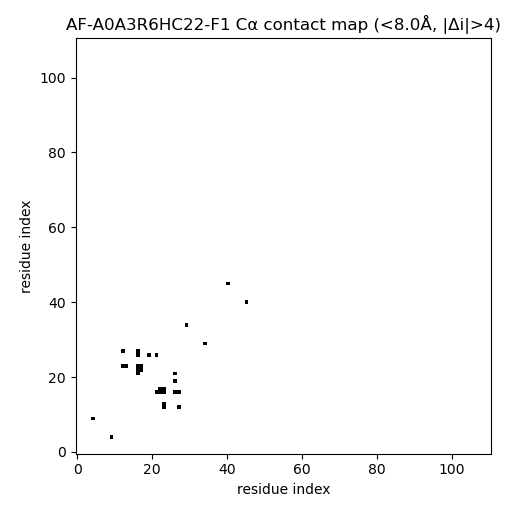00 1.00 65.19 97 TYR A C 1
ATOM 767 O O . TYR A 1 97 ? 46.489 -2.082 -44.724 1.00 65.19 97 TYR A O 1
ATOM 775 N N . LYS A 1 98 ? 47.358 -0.117 -45.318 1.00 64.69 98 LYS A N 1
ATOM 776 C CA . LYS A 1 98 ? 47.818 -0.593 -46.634 1.00 64.69 98 LYS A CA 1
ATOM 777 C C . LYS A 1 98 ? 49.321 -0.888 -46.554 1.00 64.69 98 LYS A C 1
ATOM 779 O O . LYS A 1 98 ? 50.095 0.060 -46.416 1.00 64.69 98 LYS A O 1
ATOM 784 N N . PRO A 1 99 ? 49.769 -2.158 -46.618 1.00 65.06 99 PRO A N 1
ATOM 785 C CA . PRO A 1 99 ? 51.197 -2.450 -46.658 1.00 65.06 99 PRO A CA 1
ATOM 786 C C . PRO A 1 99 ? 51.797 -1.892 -47.956 1.00 65.06 99 PRO A C 1
ATOM 788 O O . PRO A 1 99 ? 51.193 -2.004 -49.026 1.00 65.06 99 PRO A O 1
ATOM 791 N N . LYS A 1 100 ? 52.981 -1.268 -47.858 1.00 59.69 100 LYS A N 1
ATOM 792 C CA . LYS A 1 100 ? 53.755 -0.824 -49.030 1.00 59.69 100 LYS A CA 1
ATOM 793 C C . LYS A 1 100 ? 53.931 -2.011 -49.991 1.00 59.69 100 LYS A C 1
ATOM 795 O O . LYS A 1 100 ? 54.234 -3.105 -49.511 1.00 59.69 100 LYS A O 1
ATOM 800 N N . PRO A 1 101 ? 53.779 -1.823 -51.316 1.00 55.69 101 PRO A N 1
ATOM 801 C CA . PRO A 1 101 ? 54.036 -2.896 -52.265 1.00 55.69 101 PRO A CA 1
ATOM 802 C C . PRO A 1 101 ? 55.493 -3.345 -52.112 1.00 55.69 101 PRO A C 1
ATOM 804 O O . PRO A 1 101 ? 56.417 -2.544 -52.241 1.00 55.69 101 PRO A O 1
ATOM 807 N N . SER A 1 102 ? 55.678 -4.620 -51.767 1.00 56.44 102 SER A N 1
ATOM 808 C CA . SER A 1 102 ? 56.989 -5.259 -51.685 1.00 56.44 102 SER A CA 1
ATOM 809 C C . SER A 1 102 ? 57.626 -5.235 -53.074 1.00 56.44 102 SER A C 1
ATOM 811 O O . SER A 1 102 ? 57.126 -5.876 -54.000 1.00 56.44 102 SER A O 1
ATOM 813 N N . SER A 1 103 ? 58.703 -4.466 -53.241 1.00 55.66 103 SER A N 1
ATOM 814 C CA . SER A 1 103 ? 59.491 -4.435 -54.470 1.00 55.66 103 SER A CA 1
ATOM 815 C C . SER A 1 103 ? 60.320 -5.718 -54.575 1.00 55.66 103 SER A C 1
ATOM 817 O O . SER A 1 103 ? 61.487 -5.753 -54.187 1.00 55.66 103 SER A O 1
ATOM 819 N N . MET A 1 104 ? 59.723 -6.787 -55.099 1.00 62.25 104 MET A N 1
ATOM 820 C CA . MET A 1 104 ? 60.455 -7.993 -55.492 1.00 62.25 104 MET A CA 1
ATOM 821 C C . MET A 1 104 ? 61.040 -7.778 -56.901 1.00 62.25 104 MET A C 1
ATOM 823 O O . MET A 1 104 ? 60.520 -8.271 -57.897 1.00 62.25 104 MET A O 1
ATOM 827 N N . GLY A 1 105 ? 62.096 -6.965 -56.988 1.00 51.19 105 GLY A N 1
ATOM 828 C CA . GLY A 1 105 ? 62.866 -6.710 -58.208 1.00 51.19 105 GLY A CA 1
ATOM 829 C C . GLY A 1 105 ? 64.093 -7.615 -58.283 1.00 51.19 105 GLY A C 1
ATOM 830 O O . GLY A 1 105 ? 65.153 -7.269 -57.778 1.00 51.19 105 GLY A O 1
ATOM 831 N N . ARG A 1 106 ? 63.874 -8.800 -58.853 1.00 56.62 106 ARG A N 1
ATOM 832 C CA . ARG A 1 106 ? 64.804 -9.786 -59.431 1.00 56.62 106 ARG A CA 1
ATOM 833 C C . ARG A 1 106 ? 66.273 -9.333 -59.586 1.00 56.62 106 ARG A C 1
ATOM 835 O O . ARG A 1 106 ? 66.563 -8.397 -60.323 1.00 56.62 106 ARG A O 1
ATOM 842 N N . LYS A 1 107 ? 67.192 -10.070 -58.944 1.00 59.19 107 LYS A N 1
ATOM 843 C CA . LYS A 1 107 ? 68.610 -10.116 -59.329 1.00 59.19 107 LYS A CA 1
ATOM 844 C C . LYS A 1 107 ? 68.716 -10.803 -60.691 1.00 59.19 107 LYS A C 1
ATOM 846 O O . LYS A 1 107 ? 68.232 -11.926 -60.817 1.00 59.19 107 LYS A O 1
ATOM 851 N N . GLU A 1 108 ? 69.353 -10.160 -61.661 1.00 53.16 108 GLU A N 1
ATOM 852 C CA . GLU A 1 108 ? 69.945 -10.840 -62.813 1.00 53.16 108 GLU A CA 1
ATOM 853 C C . GLU A 1 108 ? 71.427 -10.458 -62.869 1.00 53.16 108 GLU A C 1
ATOM 855 O O . GLU A 1 108 ? 71.780 -9.279 -62.901 1.00 53.16 108 GLU A O 1
ATOM 860 N N . ASP A 1 109 ? 72.271 -11.485 -62.771 1.00 58.97 109 ASP A N 1
ATOM 861 C CA . ASP A 1 109 ? 73.716 -11.443 -62.967 1.00 58.97 109 ASP A CA 1
ATOM 862 C C . ASP A 1 109 ? 74.027 -11.216 -64.449 1.00 58.97 109 ASP A C 1
ATOM 864 O O . ASP A 1 109 ? 73.443 -11.905 -65.287 1.00 58.97 109 ASP A O 1
ATOM 868 N N . THR A 1 110 ? 74.998 -10.365 -64.798 1.00 48.25 110 THR A N 1
ATOM 869 C CA . THR A 1 110 ? 75.890 -10.645 -65.942 1.00 48.25 110 THR A CA 1
ATOM 870 C C . THR A 1 110 ? 77.172 -9.800 -65.921 1.00 48.25 110 THR A C 1
ATOM 872 O O . THR A 1 110 ? 77.107 -8.575 -65.960 1.00 48.25 110 THR A O 1
ATOM 875 N N . THR A 1 111 ? 78.290 -10.541 -65.931 1.00 55.47 111 THR A N 1
ATOM 876 C CA . THR A 1 111 ? 79.651 -10.252 -66.440 1.00 55.47 111 THR A CA 1
ATOM 877 C C . THR A 1 111 ? 80.539 -9.252 -65.704 1.00 55.47 111 THR A C 1
ATOM 879 O O . THR A 1 111 ? 80.330 -8.028 -65.812 1.00 55.47 111 THR A O 1
#

Sequence (111 aa):
VTVKFSKPSYEALKLRARKANRKLAEYIRESALNGEVVSGHNAETVAIAKNLIGMANNLNQLTKLSHQRGFHETHVYVVDLLRRLKAILGEYRQASYKPKPSSMGRKEDTT

Foldseek 3Di:
DDDDDDPVRLVVLVVVCVVVVHDSVVSVVCCVVVPDPDDDDDPVRVVVVVVVVVVVVVVVVVVVVVVVVVVVVVVVVVVVVVVVVVVVVVVVVVVVPDDDPPPPDDDDDDD

Secondary structure (DSSP, 8-state):
------HHHHHHHHHHHHHTTS-HHHHHHHHHHH---PPPPPHHHHHHHHHHHHHHHHHHHHHHHHHHHHHHHHHHHHHHHHHHHHHHHHHHHHHH--PPP----------